Protein AF-A0A945H9V4-F1 (afdb_monomer)

Secondary structure (DSSP, 8-state):
-HHHHHSS-PPPPPPSS-------HHHHHHTT--HHHHHHHHTTSHHHHHHHHHHHHHHHTTTTB-TTS-B-SB-TTSPBP---EEETTTEEESSHHHHHHHHHTSHHHHHHHHHHHHHHHHHTS---GGGHHHHHHHHHHHHHTTT-HHHHHHHHHHSHHHHS-TT--S--

Foldseek 3Di:
DCCCQQQVHDFDDDPPDADDADDDQVVCVVVVHGPVRSVCVRQVDPVSVVRCLQVVLVVLLQQLQDPVGDGDQADPSRHGRFNWHAHRNHRTDRHNVSVVVVCLVVVLSRLLSVLLVVLCVLLVHHDDPVCVVLSVVLSVQCVVVVNDPVSSVVSSCVTPSNVDPPPPPPDD

Nearest PDB structures (foldseek):
  4ye8-assembly1_A  TM=5.802E-01  e=9.266E+00  Homo sapiens
  4ye9-assembly1_A  TM=5.419E-01  e=8.751E+00  Homo sapiens

Radius of gyration: 20.24 Å; Cα contacts (8 Å, |Δi|>4): 186; chains: 1; bounding box: 47×34×58 Å

pLDDT: mean 91.39, std 9.98, range [35.44, 98.56]

Mean predicted aligned error: 5.31 Å

Structure (mmCIF, N/CA/C/O backbone):
data_AF-A0A945H9V4-F1
#
_entry.id   AF-A0A945H9V4-F1
#
loop_
_atom_site.group_PDB
_atom_site.id
_atom_site.type_symbol
_atom_site.label_atom_id
_atom_site.label_alt_id
_atom_site.label_comp_id
_atom_site.label_asym_id
_atom_site.label_entity_id
_atom_site.label_seq_id
_atom_site.pdbx_PDB_ins_code
_atom_site.Cartn_x
_atom_site.Cartn_y
_atom_site.Cartn_z
_atom_site.occupancy
_atom_site.B_iso_or_equiv
_atom_site.auth_seq_id
_atom_site.auth_comp_id
_atom_site.auth_asym_id
_atom_site.auth_atom_id
_atom_site.pdbx_PDB_model_num
ATOM 1 N N . TRP A 1 1 ? 2.414 0.944 5.864 1.00 89.44 1 TRP A N 1
ATOM 2 C CA . TRP A 1 1 ? 3.114 -0.108 5.095 1.00 89.44 1 TRP A CA 1
ATOM 3 C C . TRP A 1 1 ? 2.422 -0.407 3.768 1.00 89.44 1 TRP A C 1
ATOM 5 O O . TRP A 1 1 ? 3.024 -0.130 2.743 1.00 89.44 1 TRP A O 1
ATOM 15 N N . VAL A 1 2 ? 1.163 -0.879 3.752 1.00 92.38 2 VAL A N 1
ATOM 16 C CA . VAL A 1 2 ? 0.455 -1.282 2.511 1.00 92.38 2 VAL A CA 1
ATOM 17 C C . VAL A 1 2 ? 0.499 -0.202 1.417 1.00 92.38 2 VAL A C 1
ATOM 19 O O . VAL A 1 2 ? 0.945 -0.488 0.313 1.00 92.38 2 VAL A O 1
ATOM 22 N N . ALA A 1 3 ? 0.123 1.044 1.730 1.00 92.62 3 ALA A N 1
ATOM 23 C CA . ALA A 1 3 ? 0.182 2.177 0.793 1.00 92.62 3 ALA A CA 1
ATOM 24 C C . ALA A 1 3 ? 1.571 2.342 0.136 1.00 92.62 3 ALA A C 1
ATOM 26 O O . ALA A 1 3 ? 1.706 2.382 -1.084 1.00 92.62 3 ALA A O 1
ATOM 27 N N . THR A 1 4 ? 2.618 2.343 0.960 1.00 92.44 4 THR A N 1
ATOM 28 C CA . THR A 1 4 ? 4.011 2.518 0.540 1.00 92.44 4 THR A CA 1
ATOM 29 C C . THR A 1 4 ? 4.561 1.326 -0.239 1.00 92.44 4 THR A C 1
ATOM 31 O O . THR A 1 4 ? 5.287 1.522 -1.200 1.00 92.44 4 THR A O 1
ATOM 34 N N . THR A 1 5 ? 4.261 0.094 0.171 1.00 92.44 5 THR A N 1
ATOM 35 C CA . THR A 1 5 ? 4.937 -1.104 -0.358 1.00 92.44 5 THR A CA 1
ATOM 36 C C . THR A 1 5 ? 4.159 -1.783 -1.478 1.00 92.44 5 THR A C 1
ATOM 38 O O . THR A 1 5 ? 4.756 -2.311 -2.409 1.00 92.44 5 THR A O 1
ATOM 41 N N . ILE A 1 6 ? 2.829 -1.791 -1.402 1.00 93.19 6 ILE A N 1
ATOM 42 C CA . ILE A 1 6 ? 1.983 -2.431 -2.417 1.00 93.19 6 ILE A CA 1
ATOM 43 C C . ILE A 1 6 ? 1.680 -1.463 -3.560 1.00 93.19 6 ILE A C 1
ATOM 45 O O . ILE A 1 6 ? 1.586 -1.885 -4.711 1.00 93.19 6 ILE A O 1
ATOM 49 N N . PHE A 1 7 ? 1.548 -0.168 -3.260 1.00 93.62 7 PHE A N 1
ATOM 50 C CA . PHE A 1 7 ? 1.119 0.833 -4.240 1.00 93.62 7 PHE A CA 1
ATOM 51 C C . PHE A 1 7 ? 2.158 1.912 -4.538 1.00 93.62 7 PHE A C 1
ATOM 53 O O . PHE A 1 7 ? 1.896 2.753 -5.396 1.00 93.62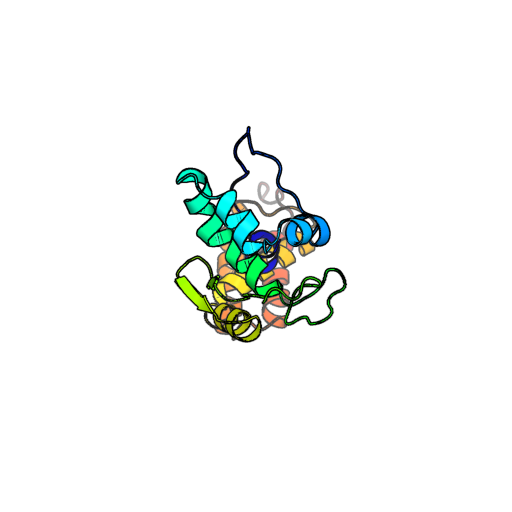 7 PHE A O 1
ATOM 60 N N . ASN A 1 8 ? 3.317 1.889 -3.868 1.00 94.31 8 ASN A N 1
ATOM 61 C CA . ASN A 1 8 ? 4.349 2.923 -3.982 1.00 94.31 8 ASN A CA 1
ATOM 62 C C . ASN A 1 8 ? 3.776 4.354 -3.845 1.00 94.31 8 ASN A C 1
ATOM 64 O O . ASN A 1 8 ? 4.239 5.289 -4.493 1.00 94.31 8 ASN A O 1
ATOM 68 N N . ASP A 1 9 ? 2.744 4.504 -3.005 1.00 91.88 9 ASP A N 1
ATOM 69 C CA . ASP A 1 9 ? 2.008 5.749 -2.741 1.00 91.88 9 ASP A CA 1
ATOM 70 C C . ASP A 1 9 ? 2.051 6.022 -1.228 1.00 91.88 9 ASP A C 1
ATOM 72 O O . ASP A 1 9 ? 1.067 5.787 -0.520 1.00 91.88 9 ASP A O 1
ATOM 76 N N . PRO A 1 10 ? 3.227 6.378 -0.669 1.00 91.56 10 PRO A N 1
ATOM 77 C CA . PRO A 1 10 ? 3.338 6.660 0.754 1.00 91.56 10 PRO A CA 1
ATOM 78 C C . PRO A 1 10 ? 2.429 7.840 1.134 1.00 91.56 10 PRO A C 1
ATOM 80 O O . PRO A 1 10 ? 2.370 8.825 0.396 1.00 91.56 10 PRO A O 1
ATOM 83 N N . PRO A 1 11 ? 1.740 7.777 2.289 1.00 87.75 11 PRO A N 1
ATOM 84 C CA . PRO A 1 11 ? 0.968 8.917 2.763 1.00 87.75 11 PRO A CA 1
ATOM 85 C C . PRO A 1 11 ? 1.883 10.124 3.025 1.00 87.75 11 PRO A C 1
ATOM 87 O O . PRO A 1 11 ? 3.088 9.944 3.243 1.00 87.75 11 PRO A O 1
ATOM 90 N N . PRO A 1 12 ? 1.331 11.352 3.036 1.00 87.31 12 PRO A N 1
ATOM 91 C CA . PRO A 1 12 ? 2.091 12.518 3.465 1.00 87.31 12 PRO A CA 1
ATOM 92 C C . PRO A 1 12 ? 2.626 12.308 4.890 1.00 87.31 12 PRO A C 1
ATOM 94 O O . PRO A 1 12 ? 2.010 11.573 5.671 1.00 87.31 12 PRO A O 1
ATOM 97 N N . PRO A 1 13 ? 3.761 12.937 5.243 1.00 88.44 13 PRO A N 1
ATOM 98 C CA . PRO A 1 13 ? 4.256 12.876 6.608 1.00 88.44 13 PRO A CA 1
ATOM 99 C C . PRO A 1 13 ? 3.184 13.396 7.580 1.00 88.44 13 PRO A C 1
ATOM 101 O O . PRO A 1 13 ? 2.425 14.306 7.224 1.00 88.44 13 PRO A O 1
ATOM 104 N N . PRO A 1 14 ? 3.098 12.821 8.791 1.00 85.75 14 PRO A N 1
ATOM 105 C CA . PRO A 1 14 ? 2.200 13.333 9.814 1.00 85.75 14 PRO A CA 1
ATOM 106 C C . PRO A 1 14 ? 2.557 14.788 10.179 1.00 85.75 14 PRO A C 1
ATOM 108 O O . PRO A 1 14 ? 3.704 15.197 9.983 1.00 85.75 14 PRO A O 1
ATOM 111 N N . PRO A 1 15 ? 1.606 15.574 10.719 1.00 85.88 15 PRO A N 1
ATOM 112 C CA . PRO A 1 15 ? 1.887 16.906 11.261 1.00 85.88 15 PRO A CA 1
ATOM 113 C C . PRO A 1 15 ? 2.997 16.894 12.326 1.00 85.88 15 PRO A C 1
ATOM 115 O O . PRO A 1 15 ? 3.192 15.891 13.000 1.00 85.88 15 PRO A O 1
ATOM 118 N N . ASP A 1 16 ? 3.677 18.023 12.549 1.00 86.25 16 ASP A N 1
ATOM 119 C CA . ASP A 1 16 ? 4.786 18.101 13.524 1.00 86.25 16 ASP A CA 1
ATOM 120 C C . ASP A 1 16 ? 4.363 17.777 14.968 1.00 86.25 16 ASP A C 1
ATOM 122 O O . ASP A 1 16 ? 5.169 17.322 15.778 1.00 86.25 16 ASP A O 1
ATOM 126 N N . VAL A 1 17 ? 3.090 18.013 15.298 1.00 84.94 17 VAL A N 1
ATOM 127 C CA . VAL A 1 17 ? 2.516 17.747 16.620 1.00 84.94 17 VAL A CA 1
ATOM 128 C C . VAL A 1 17 ? 1.359 16.765 16.464 1.00 84.94 17 VAL A C 1
ATOM 130 O O . VAL A 1 17 ? 0.229 17.164 16.183 1.00 84.94 17 VAL A O 1
ATOM 133 N N . VAL A 1 18 ? 1.646 15.475 16.653 1.00 82.56 18 VAL A N 1
ATOM 134 C CA . VAL A 1 18 ? 0.640 14.403 16.677 1.00 82.56 18 VAL A CA 1
ATOM 135 C C . VAL A 1 18 ? 0.526 13.842 18.093 1.00 82.56 18 VAL A C 1
ATOM 137 O O . VAL A 1 18 ? 1.541 13.441 18.663 1.00 82.56 18 VAL A O 1
ATOM 140 N N . PRO A 1 19 ? -0.682 13.789 18.679 1.00 83.94 19 PRO A N 1
ATOM 141 C CA . PRO A 1 19 ? -0.901 13.092 19.939 1.00 83.94 19 PRO A CA 1
ATOM 142 C C . PRO A 1 19 ? -0.52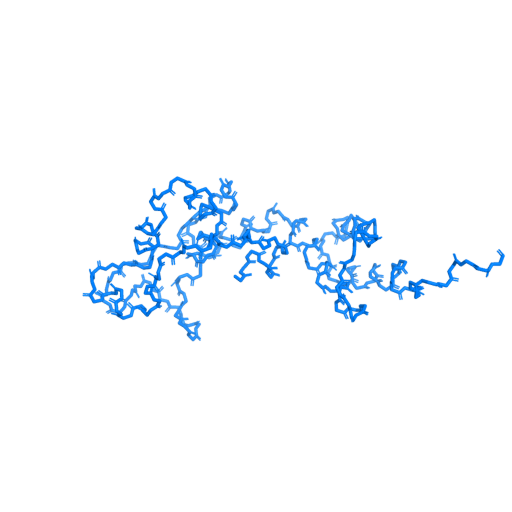9 11.613 19.822 1.00 83.94 19 PRO A C 1
ATOM 144 O O . PRO A 1 19 ? -0.923 10.952 18.861 1.00 83.94 19 PRO A O 1
ATOM 147 N N . GLU A 1 20 ? 0.180 11.082 20.815 1.00 85.69 20 GLU A N 1
ATOM 148 C CA . GLU A 1 20 ? 0.553 9.669 20.830 1.00 85.69 20 GLU A CA 1
ATOM 149 C C . GLU A 1 20 ? -0.688 8.764 20.810 1.00 85.69 20 GLU A C 1
ATOM 151 O O . GLU A 1 20 ? -1.728 9.047 21.429 1.00 85.69 20 GLU A O 1
ATOM 156 N N . ILE A 1 21 ? -0.581 7.665 20.064 1.00 87.81 21 ILE A N 1
ATOM 157 C CA . ILE A 1 21 ? -1.609 6.636 20.022 1.00 87.81 21 ILE A CA 1
ATOM 158 C C . ILE A 1 21 ? -1.143 5.380 20.737 1.00 87.81 21 ILE A C 1
ATOM 160 O O . ILE A 1 21 ? -0.011 4.948 20.569 1.00 87.81 21 ILE A O 1
ATOM 164 N N . GLU A 1 22 ? -2.042 4.809 21.539 1.00 90.19 22 GLU A N 1
ATOM 165 C CA . GLU A 1 22 ? -1.809 3.489 22.115 1.00 90.19 22 GLU A CA 1
ATOM 166 C C . GLU A 1 22 ? -1.850 2.469 20.980 1.00 90.19 22 GLU A C 1
ATOM 168 O O . GLU A 1 22 ? -2.778 2.514 20.168 1.00 90.19 22 GLU A O 1
ATOM 173 N N . ALA A 1 23 ? -0.846 1.600 20.925 1.00 84.50 23 ALA A N 1
ATOM 174 C CA . ALA A 1 23 ? -0.669 0.618 19.860 1.00 84.50 23 ALA A CA 1
ATOM 175 C C . ALA A 1 23 ? -0.797 -0.826 20.364 1.00 84.50 23 ALA A C 1
ATOM 177 O O . ALA A 1 23 ? -0.869 -1.742 19.549 1.00 84.50 23 ALA A O 1
ATOM 178 N N . ASP A 1 24 ? -0.818 -1.040 21.682 1.00 88.50 24 ASP A N 1
ATOM 179 C CA . ASP A 1 24 ? -1.041 -2.361 22.260 1.00 88.50 24 ASP A CA 1
ATOM 180 C C . ASP A 1 24 ? -2.541 -2.691 22.283 1.00 88.50 24 ASP A C 1
ATOM 182 O O . ASP A 1 24 ? -3.311 -2.092 23.045 1.00 88.50 24 ASP A O 1
ATOM 186 N N . ASP A 1 25 ? -2.941 -3.675 21.472 1.00 86.44 25 ASP A N 1
ATOM 187 C CA . ASP A 1 25 ? -4.300 -4.221 21.429 1.00 86.44 25 ASP A CA 1
ATOM 188 C C . ASP A 1 25 ? -4.834 -4.506 22.843 1.00 86.44 25 ASP A C 1
ATOM 190 O O . ASP A 1 25 ? -5.939 -4.083 23.168 1.00 86.44 25 ASP A O 1
ATOM 194 N N . ALA A 1 26 ? -4.046 -5.110 23.740 1.00 89.50 26 ALA A N 1
ATOM 195 C CA . ALA A 1 26 ? -4.512 -5.457 25.083 1.00 89.50 26 ALA A CA 1
ATOM 196 C C . ALA A 1 26 ? -4.868 -4.216 25.922 1.00 89.50 26 ALA A C 1
ATOM 198 O O . ALA A 1 26 ? -5.831 -4.241 26.694 1.00 89.50 26 ALA A O 1
ATOM 199 N N . ILE A 1 27 ? -4.125 -3.115 25.764 1.00 92.25 27 ILE A N 1
ATOM 200 C CA . ILE A 1 27 ? -4.391 -1.853 26.471 1.00 92.25 27 ILE A CA 1
ATOM 201 C C . ILE A 1 27 ? -5.613 -1.145 25.873 1.00 92.25 27 ILE A C 1
ATOM 203 O O . ILE A 1 27 ? -6.417 -0.561 26.609 1.00 92.25 27 ILE A O 1
ATOM 207 N N . ILE A 1 28 ? -5.772 -1.189 24.550 1.00 92.06 28 ILE A N 1
ATOM 208 C CA . ILE A 1 28 ? -6.935 -0.626 23.848 1.00 92.06 28 ILE A CA 1
ATOM 209 C C . ILE A 1 28 ? -8.205 -1.391 24.247 1.00 92.06 28 ILE A C 1
ATOM 211 O O . ILE A 1 28 ? -9.205 -0.785 24.642 1.00 92.06 28 ILE A O 1
ATOM 215 N N . GLU A 1 29 ? -8.130 -2.719 24.245 1.00 92.00 29 GLU A N 1
ATOM 216 C CA . GLU A 1 29 ? -9.209 -3.625 24.623 1.00 92.00 29 GLU A CA 1
ATOM 217 C C . GLU A 1 29 ? -9.596 -3.493 26.101 1.00 92.00 29 GLU A C 1
ATOM 219 O O . GLU A 1 29 ? -10.781 -3.536 26.433 1.00 92.00 29 GLU A O 1
ATOM 224 N N . ALA A 1 30 ? -8.634 -3.252 27.000 1.00 92.69 30 ALA A N 1
ATOM 225 C CA . ALA A 1 30 ? -8.913 -2.981 28.414 1.00 92.69 30 ALA A CA 1
ATOM 226 C C . ALA A 1 30 ? -9.759 -1.709 28.626 1.00 92.69 30 ALA A C 1
ATOM 228 O O . ALA A 1 30 ? -10.420 -1.569 29.656 1.00 92.69 30 ALA A O 1
ATOM 229 N N . LYS A 1 31 ? -9.775 -0.794 27.647 1.00 93.12 31 LYS A N 1
ATOM 230 C CA . LYS A 1 31 ? -10.647 0.394 27.618 1.00 93.12 31 LYS A CA 1
ATOM 231 C C . LYS A 1 31 ? -11.989 0.131 26.922 1.00 93.12 31 LYS A C 1
ATOM 233 O O . LYS A 1 31 ? -12.781 1.060 26.782 1.00 93.12 31 LYS A O 1
ATOM 238 N N . GLY A 1 32 ? -12.247 -1.105 26.493 1.00 93.56 32 GLY A N 1
ATOM 239 C CA . GLY A 1 32 ? -13.459 -1.498 25.776 1.00 93.56 32 GLY A CA 1
ATOM 240 C C . GLY A 1 32 ? -13.535 -0.949 24.352 1.00 93.56 32 GLY A C 1
ATOM 241 O O . GLY A 1 32 ? -14.637 -0.780 23.840 1.00 93.56 32 GLY A O 1
ATOM 242 N N . LEU A 1 33 ? -12.391 -0.632 23.741 1.00 94.50 33 LEU A N 1
ATOM 243 C CA . LEU A 1 33 ? -12.305 -0.103 22.382 1.00 94.50 33 LEU A CA 1
ATOM 244 C C . LEU A 1 33 ? -11.686 -1.140 21.440 1.00 94.50 33 LEU A C 1
ATOM 246 O O . LEU A 1 33 ? -10.870 -1.964 21.845 1.00 94.50 33 LEU A O 1
ATOM 250 N N . THR A 1 34 ? -12.032 -1.044 20.164 1.00 93.88 34 THR A N 1
ATOM 251 C CA . THR A 1 34 ? -11.306 -1.665 19.046 1.00 93.88 34 THR A CA 1
ATOM 252 C C . THR A 1 34 ? -10.235 -0.713 18.499 1.00 93.88 34 THR A C 1
ATOM 254 O O . THR A 1 34 ? -10.310 0.506 18.705 1.00 93.88 34 THR A O 1
ATOM 257 N N . ILE A 1 35 ? -9.270 -1.224 17.721 1.00 92.19 35 ILE A N 1
ATOM 258 C CA . ILE A 1 35 ? -8.283 -0.362 17.041 1.00 92.19 35 ILE A CA 1
ATOM 259 C C . ILE A 1 35 ? -8.967 0.660 16.123 1.00 92.19 35 ILE A C 1
ATOM 261 O O . ILE A 1 35 ? -8.573 1.824 16.066 1.00 92.19 35 ILE A O 1
ATOM 265 N N . ARG A 1 36 ? -10.056 0.254 15.455 1.00 93.50 36 ARG A N 1
ATOM 266 C CA . ARG A 1 36 ? -10.852 1.115 14.575 1.00 93.50 36 ARG A CA 1
ATOM 267 C C . ARG A 1 36 ? -11.446 2.287 15.341 1.00 93.50 36 ARG A C 1
ATOM 269 O O . ARG A 1 36 ? -11.354 3.426 14.888 1.00 93.50 36 ARG A O 1
ATOM 276 N N . GLU A 1 37 ? -12.046 2.030 16.497 1.00 93.81 37 GLU A N 1
ATOM 277 C CA . GLU A 1 37 ? -12.607 3.088 17.340 1.00 93.81 37 GLU A CA 1
ATOM 278 C C . GLU A 1 37 ? -11.511 4.000 17.888 1.00 93.81 37 GLU A C 1
ATOM 280 O O . GLU A 1 37 ? -11.672 5.223 17.882 1.00 93.81 37 GLU A O 1
ATOM 285 N N . ARG A 1 38 ? -10.368 3.430 18.285 1.00 93.19 38 ARG A N 1
ATOM 286 C CA . ARG A 1 38 ? -9.212 4.191 18.769 1.00 93.19 38 ARG A CA 1
ATOM 287 C C . ARG A 1 38 ? -8.619 5.115 17.702 1.00 93.19 38 ARG A C 1
ATOM 289 O O . ARG A 1 38 ? -8.259 6.251 18.026 1.00 93.19 38 ARG A O 1
ATOM 296 N N . LEU A 1 39 ? -8.522 4.655 16.456 1.00 92.56 39 LEU A N 1
ATOM 297 C CA . LEU A 1 39 ? -8.066 5.465 15.322 1.00 92.56 39 LEU A CA 1
ATOM 298 C C . LEU A 1 39 ? -9.113 6.507 14.925 1.00 92.56 39 LEU A C 1
ATOM 300 O O . LEU A 1 39 ? -8.768 7.661 14.688 1.00 92.56 39 LEU A O 1
ATOM 304 N N . LYS A 1 40 ? -10.402 6.160 14.963 1.00 91.56 40 LYS A N 1
ATOM 305 C CA . LYS A 1 40 ? -11.486 7.118 14.714 1.00 91.56 40 LYS A CA 1
ATOM 306 C C . LYS A 1 40 ? -11.488 8.268 15.725 1.00 91.56 40 LYS A C 1
ATOM 308 O O . LYS A 1 40 ? -11.724 9.404 15.332 1.00 91.56 40 LYS A O 1
ATOM 313 N N . GLN A 1 41 ? -11.206 7.992 17.000 1.00 91.50 41 GLN A N 1
ATOM 314 C CA . GLN A 1 41 ? -11.031 9.027 18.027 1.00 91.50 41 GLN A CA 1
ATOM 315 C C . GLN A 1 41 ? -9.819 9.927 17.753 1.00 91.50 41 GLN A C 1
ATOM 317 O O . GLN A 1 41 ? -9.853 11.104 18.087 1.00 91.50 41 GLN A O 1
ATOM 322 N N . HIS A 1 42 ? -8.754 9.389 17.155 1.00 90.19 42 HIS A N 1
ATOM 323 C CA . HIS A 1 42 ? -7.566 10.160 16.788 1.00 90.19 42 HIS A CA 1
ATOM 324 C C . HIS A 1 42 ? -7.798 11.037 15.548 1.00 90.19 42 HIS A C 1
ATOM 326 O O . HIS A 1 42 ? -7.319 12.164 15.473 1.00 90.19 42 HIS A O 1
ATOM 332 N N . ALA A 1 43 ? -8.567 10.535 14.585 1.00 90.12 43 ALA A N 1
ATOM 333 C CA . ALA A 1 43 ? -8.845 11.205 13.322 1.00 90.12 43 ALA A CA 1
ATOM 334 C C . ALA A 1 43 ? -10.105 12.096 13.363 1.00 90.12 43 ALA A C 1
ATOM 336 O O . ALA A 1 43 ? -10.750 12.283 12.333 1.00 90.12 43 ALA A O 1
ATOM 337 N N . THR A 1 44 ? -10.486 12.637 14.527 1.00 87.69 44 THR A N 1
ATOM 338 C CA . THR A 1 44 ? -11.672 13.508 14.662 1.00 87.69 44 THR A CA 1
ATOM 339 C C . THR A 1 44 ? -11.503 14.860 13.982 1.00 87.69 44 THR A C 1
ATOM 341 O O . THR A 1 44 ? -12.477 15.415 13.476 1.00 87.69 44 THR A O 1
ATOM 344 N N . ASP A 1 45 ? -10.281 15.394 13.958 1.00 87.38 45 ASP A N 1
ATOM 345 C CA . ASP A 1 45 ? -9.993 16.653 13.278 1.00 87.38 45 ASP A CA 1
ATOM 346 C C . ASP A 1 45 ? -10.076 16.478 11.762 1.00 87.38 45 ASP A C 1
ATOM 348 O O . ASP A 1 45 ? -9.528 15.532 11.192 1.00 87.38 45 ASP A O 1
ATOM 352 N N . GLN A 1 46 ? -10.713 17.437 11.083 1.00 84.44 46 GLN A N 1
ATOM 353 C CA . GLN A 1 46 ? -10.965 17.368 9.640 1.00 84.44 46 GLN A CA 1
ATOM 354 C C . GLN A 1 46 ? -9.677 17.178 8.818 1.00 84.44 46 GLN A C 1
ATOM 356 O O . GLN A 1 46 ? -9.674 16.468 7.809 1.00 84.44 46 GLN A O 1
ATOM 361 N N . THR A 1 47 ? -8.578 17.794 9.259 1.00 86.00 47 THR A N 1
ATOM 362 C CA . THR A 1 47 ? -7.260 17.667 8.626 1.00 86.00 47 THR A CA 1
ATOM 363 C C . THR A 1 47 ? -6.766 16.221 8.674 1.00 86.00 47 THR A C 1
ATOM 365 O O . THR A 1 47 ? -6.369 15.680 7.641 1.00 86.00 47 THR A O 1
ATOM 368 N N . CYS A 1 48 ? -6.869 15.565 9.832 1.00 88.56 48 CYS A N 1
ATOM 369 C CA . CYS A 1 48 ? -6.464 14.173 10.023 1.00 88.56 48 CYS A CA 1
ATOM 370 C C . CYS A 1 48 ? -7.391 13.222 9.253 1.00 88.56 48 CYS A C 1
ATOM 372 O O . CYS A 1 48 ? -6.920 12.377 8.489 1.00 88.56 48 CYS A O 1
ATOM 374 N N . ALA A 1 49 ? -8.708 13.422 9.366 1.00 89.12 49 ALA A N 1
ATOM 375 C CA . ALA A 1 49 ? -9.723 12.586 8.725 1.00 89.12 49 ALA A CA 1
ATOM 376 C C . ALA A 1 49 ? -9.512 12.436 7.208 1.00 89.12 49 ALA A C 1
ATOM 378 O O . ALA A 1 49 ? -9.704 11.352 6.657 1.00 89.12 49 ALA A O 1
ATOM 379 N N . SER A 1 50 ? -9.079 13.508 6.533 1.00 87.81 50 SER A N 1
ATOM 380 C CA . SER A 1 50 ? -8.879 13.522 5.078 1.00 87.81 50 SER A CA 1
ATOM 381 C C . SER A 1 50 ? -7.855 12.487 4.593 1.00 87.81 50 SER A C 1
ATOM 383 O O . SER A 1 50 ? -8.103 11.774 3.618 1.00 87.81 50 SER A O 1
ATOM 385 N N . CYS A 1 51 ? -6.723 12.371 5.290 1.00 88.62 51 CYS A N 1
ATOM 386 C CA . CYS A 1 51 ? -5.672 11.417 4.952 1.00 88.62 51 CYS A CA 1
ATOM 387 C C . CYS A 1 51 ? -6.002 10.028 5.509 1.00 88.62 51 CYS A C 1
ATOM 389 O O . CYS A 1 51 ? -5.868 9.036 4.791 1.00 88.62 51 CYS A O 1
ATOM 391 N N . HIS A 1 52 ? -6.517 9.950 6.740 1.00 91.06 52 HIS A N 1
ATOM 392 C CA . HIS A 1 52 ? -6.899 8.689 7.384 1.00 91.06 52 HIS A CA 1
ATOM 393 C C . HIS A 1 52 ? -7.965 7.912 6.598 1.00 91.06 52 HIS A C 1
ATOM 395 O O . HIS A 1 52 ? -7.879 6.689 6.504 1.00 91.06 52 HIS A O 1
ATOM 401 N N . ALA A 1 53 ? -8.875 8.603 5.901 1.00 89.00 53 ALA A N 1
ATOM 402 C CA . ALA A 1 53 ? -9.845 7.981 4.995 1.00 89.00 53 ALA A CA 1
ATOM 403 C C . ALA A 1 53 ? -9.210 7.121 3.882 1.00 89.00 53 ALA A C 1
ATOM 405 O O . ALA A 1 53 ? -9.873 6.243 3.330 1.00 89.00 53 ALA A O 1
ATOM 406 N N . ARG A 1 54 ? -7.937 7.360 3.538 1.00 88.44 54 ARG A N 1
ATOM 407 C CA . ARG A 1 54 ? -7.178 6.584 2.541 1.00 88.44 54 ARG A CA 1
ATOM 408 C C . ARG A 1 54 ? -6.149 5.635 3.162 1.00 88.44 54 ARG A C 1
ATOM 410 O O . ARG A 1 54 ? -5.690 4.735 2.462 1.00 88.44 54 ARG A O 1
ATOM 417 N N . ILE A 1 55 ? -5.777 5.841 4.426 1.00 91.00 55 ILE A N 1
ATOM 418 C CA . ILE A 1 55 ? -4.709 5.102 5.114 1.00 91.00 55 ILE A CA 1
ATOM 419 C C . ILE A 1 55 ? -5.296 3.951 5.930 1.00 91.00 55 ILE A C 1
ATOM 421 O O . ILE A 1 55 ? -4.950 2.793 5.687 1.00 91.00 55 ILE A O 1
ATOM 425 N N . ASP A 1 56 ? -6.203 4.263 6.855 1.00 93.75 56 ASP A N 1
ATOM 426 C CA . ASP A 1 56 ? -6.701 3.317 7.857 1.00 93.75 56 ASP A CA 1
ATOM 427 C C . ASP A 1 56 ? -7.415 2.107 7.246 1.00 93.75 56 ASP A C 1
ATOM 429 O O . ASP A 1 56 ? -7.135 0.989 7.687 1.00 93.75 56 ASP A O 1
ATOM 433 N N . PRO A 1 57 ? -8.251 2.252 6.191 1.00 95.00 57 PRO A N 1
ATOM 434 C CA . PRO A 1 57 ? -8.903 1.099 5.577 1.00 95.00 57 PRO A CA 1
ATOM 435 C C . PRO A 1 57 ? -7.924 0.008 5.129 1.00 95.00 57 PRO A C 1
ATOM 437 O O . PRO A 1 57 ? -8.233 -1.173 5.245 1.00 95.00 57 PRO A O 1
ATOM 440 N N . LEU A 1 58 ? -6.725 0.377 4.665 1.00 93.88 58 LEU A N 1
ATOM 441 C CA . LEU A 1 58 ? -5.722 -0.600 4.228 1.00 93.88 58 LEU A CA 1
ATOM 442 C C . LEU A 1 58 ? -5.202 -1.456 5.391 1.00 93.88 58 LEU A C 1
ATOM 444 O O . LEU A 1 58 ? -4.831 -2.607 5.180 1.00 93.8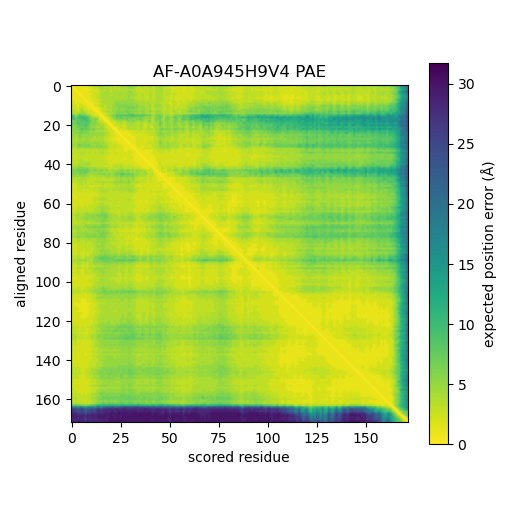8 58 LEU A O 1
ATOM 448 N N . GLY A 1 59 ? -5.147 -0.881 6.596 1.00 93.06 59 GLY A N 1
ATOM 449 C CA . GLY A 1 59 ? -4.811 -1.597 7.825 1.00 93.06 59 GLY A CA 1
ATOM 450 C C . GLY A 1 59 ? -5.976 -2.454 8.306 1.00 93.06 59 GLY A C 1
ATOM 451 O O . GLY A 1 59 ? -5.780 -3.628 8.595 1.00 93.06 59 GLY A O 1
ATOM 452 N N . PHE A 1 60 ? -7.198 -1.913 8.289 1.00 94.75 60 PHE A N 1
ATOM 453 C CA . PHE A 1 60 ? -8.393 -2.652 8.708 1.00 94.75 60 PHE A CA 1
ATOM 454 C C . PHE A 1 60 ? -8.636 -3.921 7.892 1.00 94.75 60 PHE A C 1
ATOM 456 O O . PHE A 1 60 ? -9.052 -4.931 8.452 1.00 94.75 60 PHE A O 1
ATOM 463 N N . ALA A 1 61 ? -8.309 -3.914 6.597 1.00 95.38 61 ALA A N 1
ATOM 464 C CA . ALA A 1 61 ? -8.368 -5.114 5.763 1.00 95.38 61 ALA A CA 1
ATOM 465 C C . ALA A 1 61 ? -7.535 -6.286 6.326 1.00 95.38 61 ALA A C 1
ATOM 467 O O . ALA A 1 61 ? -7.842 -7.444 6.054 1.00 95.38 61 ALA A O 1
ATOM 468 N N . LEU A 1 62 ? -6.484 -5.992 7.100 1.00 94.25 62 LEU A N 1
ATOM 469 C CA . LEU A 1 62 ? -5.569 -6.964 7.701 1.00 94.25 62 LEU A CA 1
ATOM 470 C C . LEU A 1 62 ? -5.885 -7.262 9.174 1.00 94.25 62 LEU A C 1
ATOM 472 O O . LEU A 1 62 ? -5.203 -8.082 9.777 1.00 94.25 62 LEU A O 1
ATOM 476 N N . GLU A 1 63 ? -6.916 -6.645 9.749 1.00 93.44 63 GLU A N 1
ATOM 477 C CA . GLU A 1 63 ? -7.202 -6.716 11.187 1.00 93.44 63 GLU A CA 1
ATOM 478 C C . GLU A 1 63 ? -7.609 -8.119 11.667 1.00 93.44 63 GLU A C 1
ATOM 480 O O . GLU A 1 63 ? -7.451 -8.474 12.837 1.00 93.44 63 GLU A O 1
ATOM 485 N N . SER A 1 64 ? -8.090 -8.951 10.741 1.00 95.12 64 SER A N 1
ATOM 486 C CA . SER A 1 64 ? -8.375 -10.368 10.974 1.00 95.12 64 SER A CA 1
ATOM 487 C C . SER A 1 64 ? -7.115 -11.226 11.134 1.00 95.12 64 SER A C 1
ATOM 489 O O . SER A 1 64 ? -7.238 -12.428 11.349 1.00 95.12 64 SER A O 1
ATOM 491 N N . PHE A 1 65 ? -5.915 -10.649 11.045 1.00 94.31 65 PHE A N 1
ATOM 492 C CA . PHE A 1 65 ? -4.659 -11.315 11.372 1.00 94.31 65 PHE A CA 1
ATOM 493 C C . PHE A 1 65 ? -4.102 -10.767 12.684 1.00 94.31 65 PHE A C 1
ATOM 495 O O . PHE A 1 65 ? -3.935 -9.561 12.845 1.00 94.31 65 PHE A O 1
ATOM 502 N N . ASP A 1 66 ? -3.791 -11.657 13.623 1.00 89.56 66 ASP A N 1
ATOM 503 C CA . ASP A 1 66 ? -3.053 -11.285 14.829 1.00 89.56 66 ASP A CA 1
ATOM 504 C C . ASP A 1 66 ? -1.586 -10.903 14.493 1.00 89.56 66 ASP A C 1
ATOM 506 O O . ASP A 1 66 ? -1.131 -11.106 13.359 1.00 89.56 66 ASP A O 1
ATOM 510 N N . PRO A 1 67 ? -0.796 -10.382 15.453 1.00 86.44 67 PRO A N 1
ATOM 511 C CA . PRO A 1 67 ? 0.581 -9.945 15.195 1.00 86.44 67 PRO A CA 1
ATOM 512 C C . PRO A 1 67 ? 1.539 -11.021 14.653 1.00 86.44 67 PRO A C 1
ATOM 514 O O . PRO A 1 67 ? 2.610 -10.684 14.149 1.00 86.44 67 PRO A O 1
ATOM 517 N N . ILE A 1 68 ? 1.187 -12.309 14.751 1.00 90.44 68 ILE A N 1
ATOM 518 C CA . ILE A 1 68 ? 1.970 -13.430 14.205 1.00 90.44 68 ILE A CA 1
ATOM 519 C C . ILE A 1 68 ? 1.312 -14.065 12.967 1.00 90.44 68 ILE A C 1
ATOM 521 O O . ILE A 1 68 ? 1.798 -15.081 12.466 1.00 90.44 68 ILE A O 1
ATOM 525 N N . GLY A 1 69 ? 0.233 -13.467 12.454 1.00 92.38 69 GLY A N 1
ATOM 526 C CA . GLY A 1 69 ? -0.438 -13.852 11.216 1.00 92.38 69 GLY A CA 1
ATOM 527 C C . GLY A 1 69 ? -1.515 -14.929 11.360 1.00 92.38 69 GLY A C 1
ATOM 528 O O . GLY A 1 69 ? -1.913 -15.513 10.350 1.00 92.38 69 GLY A O 1
ATOM 529 N N . ARG A 1 70 ? -1.996 -15.238 12.569 1.00 94.69 70 ARG A N 1
ATOM 530 C CA . ARG A 1 70 ? -3.125 -16.168 12.747 1.00 94.69 70 ARG A CA 1
ATOM 531 C C . ARG A 1 70 ? -4.445 -15.457 12.506 1.00 94.69 70 ARG A C 1
ATOM 533 O O . ARG A 1 70 ? -4.620 -14.306 12.887 1.00 94.69 70 ARG A O 1
ATOM 540 N N . TRP A 1 71 ? -5.389 -16.186 11.923 1.00 95.31 71 TRP A N 1
ATOM 541 C CA . TRP A 1 71 ? -6.735 -15.679 11.699 1.00 95.31 71 TRP A CA 1
ATOM 542 C C . TRP A 1 71 ? -7.498 -15.476 13.015 1.00 95.31 71 TRP A C 1
ATOM 544 O O . TRP A 1 71 ? -7.504 -16.365 13.872 1.00 95.31 71 TRP A O 1
ATOM 554 N N . ARG A 1 72 ? -8.184 -14.337 13.140 1.00 94.19 72 ARG A N 1
ATOM 555 C CA . ARG A 1 72 ? -9.079 -13.981 14.245 1.00 94.19 72 ARG A CA 1
ATOM 556 C C . ARG A 1 72 ? -10.361 -13.322 13.728 1.00 94.19 72 ARG A C 1
ATOM 558 O O . ARG A 1 72 ? -10.330 -12.468 12.850 1.00 94.19 72 ARG A O 1
ATOM 565 N N . GLU A 1 73 ? -11.493 -13.697 14.320 1.00 93.44 73 GLU A N 1
ATOM 566 C CA . GLU A 1 73 ? -12.799 -13.052 14.077 1.00 93.44 73 GLU A CA 1
ATOM 567 C C . GLU A 1 73 ? -13.161 -12.032 15.166 1.00 93.44 73 GLU A C 1
ATOM 569 O O . GLU A 1 73 ? -14.027 -11.174 14.987 1.00 93.44 73 GLU A O 1
ATOM 574 N N . LYS A 1 74 ? -12.511 -12.151 16.325 1.00 94.56 74 LYS A N 1
ATOM 575 C CA . LYS A 1 74 ? -12.727 -11.318 17.503 1.00 94.56 74 LYS A CA 1
ATOM 576 C C . LYS A 1 74 ? -11.395 -11.004 18.158 1.00 94.56 74 LYS A C 1
ATOM 578 O O . LYS A 1 74 ? -10.445 -11.783 18.063 1.00 94.56 74 LYS A O 1
ATOM 583 N N . TYR A 1 75 ? -11.373 -9.888 18.863 1.00 91.81 75 TYR A N 1
ATOM 584 C CA . TYR A 1 75 ? -10.309 -9.557 19.793 1.00 91.81 75 TYR A CA 1
ATOM 585 C C . TYR A 1 75 ? -10.346 -10.465 21.035 1.00 91.81 75 TYR A C 1
ATOM 587 O O . TYR A 1 75 ? -11.329 -11.178 21.269 1.00 91.81 75 TYR A O 1
ATOM 595 N N . THR A 1 76 ? -9.297 -10.429 21.859 1.00 90.44 76 THR A N 1
ATOM 596 C CA . THR A 1 76 ? -9.180 -11.272 23.068 1.00 90.44 76 THR A CA 1
ATOM 597 C C . THR A 1 76 ? -10.280 -10.964 24.097 1.00 90.44 76 THR A C 1
ATOM 599 O O . THR A 1 76 ? -10.769 -11.855 24.788 1.00 90.44 76 THR A O 1
ATOM 602 N N . SER A 1 77 ? -10.727 -9.713 24.141 1.00 91.38 77 SER A N 1
ATOM 603 C CA . SER A 1 77 ? -11.864 -9.173 24.898 1.00 91.38 77 SER A CA 1
ATOM 604 C C . SER A 1 77 ? -13.230 -9.645 24.396 1.00 91.38 77 SER A C 1
ATOM 606 O O . SER A 1 77 ? -14.238 -9.426 25.066 1.00 91.38 77 SER A O 1
ATOM 608 N N . GLY A 1 78 ? -13.293 -10.281 23.223 1.00 93.25 78 GLY A N 1
ATOM 609 C CA . GLY A 1 78 ? -14.532 -10.718 22.581 1.00 93.25 78 GLY A CA 1
ATOM 610 C C . GLY A 1 78 ? -15.208 -9.663 21.700 1.00 93.25 78 GLY A C 1
ATOM 611 O O . GLY A 1 78 ? -16.243 -9.972 21.102 1.00 93.25 78 GLY A O 1
ATOM 612 N N . LEU A 1 79 ? -14.638 -8.456 21.581 1.00 93.75 79 LEU A N 1
ATOM 613 C CA . LEU A 1 79 ? -15.104 -7.441 20.632 1.00 93.75 79 LEU A CA 1
ATOM 614 C C . LEU A 1 79 ? -14.979 -7.957 19.184 1.00 93.75 79 LEU A C 1
ATOM 616 O O . LEU A 1 79 ? -14.006 -8.646 18.864 1.00 93.75 79 LEU A O 1
ATOM 620 N N . PRO A 1 80 ? -15.949 -7.661 18.301 1.00 94.50 80 PRO A N 1
ATOM 621 C CA . PRO A 1 80 ? -15.898 -8.100 16.912 1.00 94.50 80 PRO A CA 1
ATOM 622 C C . PRO A 1 80 ? -14.831 -7.336 16.125 1.00 94.50 80 PRO A C 1
ATOM 624 O O . PRO A 1 80 ? -14.598 -6.150 16.364 1.00 94.50 80 PRO A O 1
ATOM 627 N N . ILE A 1 81 ? -14.229 -8.007 15.146 1.00 94.62 81 ILE A N 1
ATOM 628 C CA . ILE A 1 81 ? -13.341 -7.366 14.176 1.00 94.62 81 ILE A CA 1
ATOM 629 C C . ILE A 1 81 ? -14.160 -6.915 12.970 1.00 94.62 81 ILE A C 1
ATOM 631 O O . ILE A 1 81 ? -14.868 -7.707 12.350 1.00 94.62 81 ILE A O 1
ATOM 635 N N . ASP A 1 82 ? -14.038 -5.635 12.628 1.00 95.38 82 ASP A N 1
ATOM 636 C CA . ASP A 1 82 ? -14.553 -5.070 11.384 1.00 95.38 82 ASP A CA 1
ATOM 637 C C . ASP A 1 82 ? -13.383 -4.833 10.422 1.00 95.38 82 ASP A C 1
ATOM 639 O O . ASP A 1 82 ? -12.635 -3.857 10.552 1.00 95.38 82 ASP A O 1
ATOM 643 N N . SER A 1 83 ? -13.242 -5.734 9.450 1.00 96.06 83 SER A N 1
ATOM 644 C CA . SER A 1 83 ? -12.230 -5.669 8.393 1.00 96.06 83 SER A CA 1
ATOM 645 C C . SER A 1 83 ? -12.696 -4.933 7.133 1.00 96.06 83 SER A C 1
ATOM 647 O O . SER A 1 83 ? -11.997 -4.958 6.124 1.00 96.06 83 SER A O 1
ATOM 649 N N . SER A 1 84 ? -13.878 -4.311 7.142 1.00 96.81 84 SER A N 1
ATOM 650 C CA . SER A 1 84 ? -14.434 -3.633 5.964 1.00 96.81 84 SER A CA 1
ATOM 651 C C . SER A 1 84 ? -13.809 -2.256 5.723 1.00 96.81 84 SER A C 1
ATOM 653 O O . SER A 1 84 ? -13.270 -1.623 6.633 1.00 96.81 84 SER A O 1
ATOM 655 N N . GLY A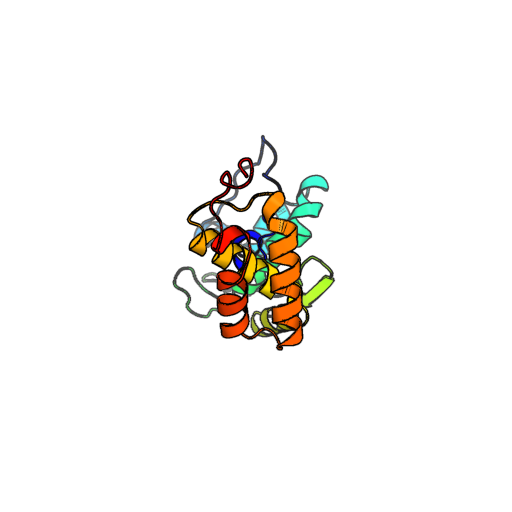 1 85 ? -13.900 -1.721 4.511 1.00 95.19 85 GLY A N 1
ATOM 656 C CA . GLY A 1 85 ? -13.376 -0.391 4.225 1.00 95.19 85 GLY A CA 1
ATOM 657 C C . GLY A 1 85 ? -13.549 0.055 2.782 1.00 95.19 85 GLY A C 1
ATOM 658 O O . GLY A 1 85 ? -14.306 -0.531 2.011 1.00 95.19 85 GLY A O 1
ATOM 659 N N . LYS A 1 86 ? -12.840 1.132 2.425 1.00 94.38 86 LYS A N 1
ATOM 660 C CA . LYS A 1 86 ? -12.779 1.671 1.061 1.00 94.38 86 LYS A CA 1
ATOM 661 C C . LYS A 1 86 ? -11.339 1.765 0.582 1.00 94.38 86 LYS A C 1
ATOM 663 O O . LYS A 1 86 ? -10.549 2.536 1.127 1.00 94.38 86 LYS A O 1
ATOM 668 N N . LEU A 1 87 ? -10.997 1.024 -0.466 1.00 91.81 87 LEU A N 1
ATOM 669 C CA . LEU A 1 87 ? -9.704 1.108 -1.131 1.00 91.81 87 LEU A CA 1
ATOM 670 C C . LEU A 1 87 ? -9.593 2.480 -1.809 1.00 91.81 87 LEU A C 1
ATOM 672 O O . 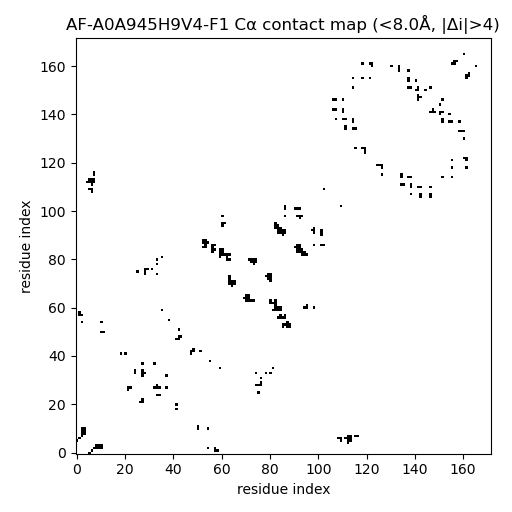LEU A 1 87 ? -10.360 2.805 -2.719 1.00 91.81 87 LEU A O 1
ATOM 676 N N . PHE A 1 88 ? -8.656 3.297 -1.323 1.00 85.88 88 PHE A N 1
ATOM 677 C CA . PHE A 1 88 ? -8.436 4.688 -1.745 1.00 85.88 88 PHE A CA 1
ATOM 678 C C . PHE A 1 88 ? -9.676 5.595 -1.677 1.00 85.88 88 PHE A C 1
ATOM 680 O O . PHE A 1 88 ? -9.755 6.578 -2.406 1.00 85.88 88 PHE A O 1
ATOM 687 N N . GLY A 1 89 ? -10.641 5.279 -0.808 1.00 84.25 89 GLY A N 1
ATOM 688 C CA . GLY A 1 89 ? -11.905 6.018 -0.715 1.00 84.25 89 GLY A CA 1
ATOM 689 C C . GLY A 1 89 ? -12.889 5.752 -1.864 1.00 84.25 89 GLY A C 1
ATOM 690 O O . GLY A 1 89 ? -13.958 6.355 -1.881 1.00 84.25 89 GLY A O 1
ATOM 691 N N . GLU A 1 90 ? -12.563 4.850 -2.794 1.00 85.88 90 GLU A N 1
ATOM 692 C CA . GLU A 1 90 ? -13.357 4.604 -4.003 1.00 85.88 90 GLU A CA 1
ATOM 693 C C . GLU A 1 90 ? -14.062 3.241 -3.985 1.00 85.88 90 GLU A C 1
ATOM 695 O O . GLU A 1 90 ? -15.280 3.189 -4.128 1.00 85.88 90 GLU A O 1
ATOM 700 N N . ALA A 1 91 ? -13.320 2.140 -3.818 1.00 91.19 91 ALA A N 1
ATOM 701 C CA . ALA A 1 91 ? -13.866 0.784 -3.939 1.00 91.19 91 ALA A CA 1
ATOM 702 C C . ALA A 1 91 ? -14.135 0.163 -2.562 1.00 91.19 91 ALA A C 1
ATOM 704 O O . ALA A 1 91 ? -13.216 0.020 -1.758 1.00 91.19 91 ALA A O 1
ATOM 705 N N . GLU A 1 92 ? -15.389 -0.187 -2.285 1.00 95.06 92 GLU A N 1
ATOM 706 C CA . GLU A 1 92 ? -15.797 -0.824 -1.029 1.00 95.06 92 GLU A CA 1
ATOM 707 C C . GLU A 1 92 ? -15.342 -2.285 -0.959 1.00 95.06 92 GLU A C 1
ATOM 709 O O . GLU A 1 92 ? -15.407 -3.016 -1.944 1.00 95.06 92 GLU A O 1
ATOM 714 N N . PHE A 1 93 ? -14.912 -2.718 0.224 1.00 96.69 93 PHE A N 1
ATOM 715 C CA . PHE A 1 93 ? -14.615 -4.114 0.528 1.00 96.69 93 PHE A CA 1
ATOM 716 C C . PHE A 1 93 ? -15.124 -4.466 1.925 1.00 96.69 93 PHE A C 1
ATOM 718 O O . PHE A 1 93 ? -15.174 -3.620 2.817 1.00 96.69 93 PHE A O 1
ATOM 725 N N . LYS A 1 94 ? -15.508 -5.728 2.117 1.00 96.75 94 LYS A N 1
ATOM 726 C CA . LYS A 1 94 ? -16.057 -6.235 3.386 1.00 96.75 94 LYS A CA 1
ATOM 727 C C . LYS A 1 94 ? -15.024 -6.993 4.232 1.00 96.75 94 LYS A C 1
ATOM 729 O O . LYS A 1 94 ? -15.139 -7.036 5.451 1.00 96.75 94 LYS A O 1
ATOM 734 N N . ASP A 1 95 ? -14.021 -7.573 3.584 1.00 95.44 95 ASP A N 1
ATOM 735 C CA . ASP A 1 95 ? -13.010 -8.448 4.174 1.00 95.44 95 ASP A CA 1
ATOM 736 C C . ASP A 1 95 ? -11.724 -8.444 3.330 1.00 95.44 95 ASP A C 1
ATOM 738 O O . ASP A 1 95 ? -11.625 -7.741 2.318 1.00 95.44 95 ASP A O 1
ATOM 742 N N . ILE A 1 96 ? -10.727 -9.226 3.756 1.00 95.31 96 ILE A N 1
ATOM 743 C CA . ILE A 1 96 ? -9.436 -9.338 3.070 1.00 95.31 96 ILE A CA 1
ATOM 744 C C . ILE A 1 96 ? -9.553 -9.915 1.652 1.00 95.31 96 ILE A C 1
ATOM 746 O O . ILE A 1 96 ? -8.762 -9.559 0.778 1.00 95.31 96 ILE A O 1
ATOM 750 N N . GLU A 1 97 ? -10.519 -10.798 1.397 1.00 95.88 97 GLU A N 1
ATOM 751 C CA . GLU A 1 97 ? -10.720 -11.385 0.070 1.00 95.88 97 GLU A CA 1
ATOM 752 C C . GLU A 1 97 ? -11.244 -10.322 -0.895 1.00 95.88 97 GLU A C 1
ATOM 754 O O . GLU A 1 97 ? -10.598 -10.046 -1.906 1.00 95.88 97 GLU A O 1
ATOM 759 N N . ALA A 1 98 ? -12.311 -9.618 -0.511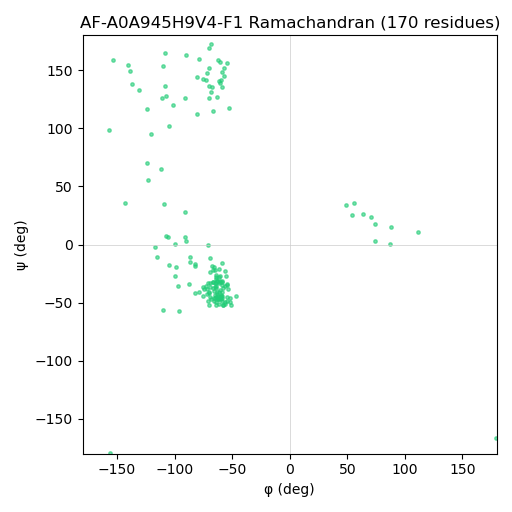 1.00 96.69 98 ALA A N 1
ATOM 760 C CA . ALA A 1 98 ? -12.850 -8.497 -1.276 1.00 96.69 98 ALA A CA 1
ATOM 761 C C . ALA A 1 98 ? -11.834 -7.352 -1.428 1.00 96.69 98 ALA A C 1
ATOM 763 O O . ALA A 1 98 ? -11.804 -6.678 -2.456 1.00 96.69 98 ALA A O 1
ATOM 764 N N . PHE A 1 99 ? -10.968 -7.133 -0.432 1.00 96.00 99 PHE A N 1
ATOM 765 C CA . PHE A 1 99 ? -9.875 -6.166 -0.537 1.00 96.00 99 PHE A CA 1
ATOM 766 C C . PHE A 1 99 ? -8.870 -6.561 -1.626 1.00 96.00 99 PHE A C 1
ATOM 768 O O . PHE A 1 99 ? -8.472 -5.720 -2.434 1.00 96.00 99 PHE A O 1
ATOM 775 N N . LYS A 1 100 ? -8.473 -7.838 -1.680 1.00 94.81 100 LYS A N 1
ATOM 776 C CA . LYS A 1 100 ? -7.592 -8.353 -2.738 1.00 94.81 100 LYS A CA 1
ATOM 777 C C . LYS A 1 100 ? -8.252 -8.242 -4.108 1.00 94.81 100 LYS A C 1
ATOM 779 O O . LYS A 1 100 ? -7.590 -7.800 -5.043 1.00 94.81 100 LYS A O 1
ATOM 784 N N . ASP A 1 101 ? -9.533 -8.576 -4.217 1.00 95.25 101 ASP A N 1
ATOM 785 C CA . ASP A 1 101 ? -10.280 -8.450 -5.470 1.00 95.25 101 ASP A CA 1
ATOM 786 C C . ASP A 1 101 ? -10.324 -6.990 -5.946 1.00 95.25 101 ASP A C 1
ATOM 788 O O . ASP A 1 101 ? -9.972 -6.707 -7.091 1.00 95.25 101 ASP A O 1
ATOM 792 N N . ALA A 1 102 ? -10.598 -6.036 -5.049 1.00 94.44 102 ALA A N 1
ATOM 793 C CA . ALA A 1 102 ? -10.586 -4.604 -5.364 1.00 94.44 102 ALA A CA 1
ATOM 794 C C . ALA A 1 102 ? -9.208 -4.098 -5.848 1.00 94.44 102 ALA A C 1
ATOM 796 O O . ALA A 1 102 ? -9.125 -3.177 -6.668 1.00 94.44 102 ALA A O 1
ATOM 797 N N . ILE A 1 103 ? -8.108 -4.692 -5.367 1.00 93.50 103 ILE A N 1
ATOM 798 C CA . ILE A 1 103 ? -6.757 -4.416 -5.883 1.00 93.50 103 ILE A CA 1
ATOM 799 C C . ILE A 1 103 ? -6.598 -4.975 -7.299 1.00 93.50 103 ILE A C 1
ATOM 801 O O . ILE A 1 103 ? -6.067 -4.290 -8.178 1.00 93.50 103 ILE A O 1
ATOM 805 N N . LEU A 1 104 ? -7.055 -6.207 -7.523 1.00 91.50 104 LEU A N 1
ATOM 806 C CA . LEU A 1 104 ? -6.943 -6.901 -8.805 1.00 91.50 104 LEU A CA 1
ATOM 807 C C . LEU A 1 104 ? -7.821 -6.285 -9.901 1.00 91.50 104 LEU A C 1
ATOM 809 O O . LEU A 1 104 ? -7.465 -6.388 -11.073 1.00 91.50 104 LEU A O 1
ATOM 813 N N . GLU A 1 105 ? -8.895 -5.579 -9.547 1.00 92.31 105 GLU A N 1
ATOM 814 C CA . GLU A 1 105 ? -9.687 -4.753 -10.472 1.00 92.31 105 GLU A CA 1
ATOM 815 C C . GLU A 1 105 ? -8.921 -3.527 -10.993 1.00 92.31 105 GLU A C 1
ATOM 817 O O . GLU A 1 105 ? -9.276 -2.944 -12.021 1.00 92.31 105 GLU A O 1
ATOM 822 N N . ARG A 1 106 ? -7.838 -3.130 -10.314 1.00 89.81 106 ARG A N 1
ATOM 823 C CA . ARG A 1 106 ? -6.997 -1.976 -10.669 1.00 89.81 106 ARG A CA 1
ATOM 824 C C . ARG A 1 106 ? -5.537 -2.400 -10.862 1.00 89.81 106 ARG A C 1
ATOM 826 O O . ARG A 1 106 ? -4.635 -1.820 -10.246 1.00 89.81 106 ARG A O 1
ATOM 833 N N . PRO A 1 107 ? -5.274 -3.371 -11.756 1.00 93.25 107 PRO A N 1
ATOM 834 C CA . PRO A 1 107 ? -3.979 -4.036 -11.851 1.00 93.25 107 PRO A CA 1
ATOM 835 C C . PRO A 1 107 ? -2.859 -3.079 -12.265 1.00 93.25 107 PRO A C 1
ATOM 837 O O . PRO A 1 107 ? -1.716 -3.272 -11.869 1.00 93.25 107 PRO A O 1
ATOM 840 N N . GLU A 1 108 ? -3.169 -2.009 -13.004 1.00 95.12 108 GLU A N 1
ATOM 841 C CA . GLU A 1 108 ? -2.174 -1.018 -13.422 1.00 95.12 108 GLU A CA 1
ATOM 842 C C . GLU A 1 108 ? -1.481 -0.340 -12.234 1.00 95.12 108 GLU A C 1
ATOM 844 O O . GLU A 1 108 ? -0.257 -0.216 -12.248 1.00 95.12 108 GLU A O 1
ATOM 849 N N . LYS A 1 109 ? -2.222 0.051 -11.184 1.00 93.00 109 LYS A N 1
ATOM 850 C CA . LYS A 1 109 ? -1.627 0.701 -10.001 1.00 93.00 109 LYS A CA 1
ATOM 851 C C . LYS A 1 109 ? -0.638 -0.233 -9.305 1.00 93.00 109 LYS A C 1
ATOM 853 O O . LYS A 1 109 ? 0.484 0.173 -9.012 1.00 93.00 109 LYS A O 1
ATOM 858 N N . PHE A 1 110 ? -1.040 -1.486 -9.098 1.00 94.69 110 PHE A N 1
ATOM 859 C CA . PHE A 1 110 ? -0.188 -2.508 -8.497 1.00 94.69 110 PHE A CA 1
ATOM 860 C C . PHE A 1 110 ? 1.033 -2.819 -9.375 1.00 94.69 110 PHE A C 1
ATOM 862 O O . PHE A 1 110 ? 2.167 -2.775 -8.904 1.00 94.69 110 PHE A O 1
ATOM 869 N N . MET A 1 111 ? 0.834 -3.073 -10.672 1.00 97.06 111 MET A N 1
ATOM 870 C CA . MET A 1 111 ? 1.926 -3.436 -11.580 1.00 97.06 111 MET A CA 1
ATOM 871 C C . MET A 1 111 ? 2.912 -2.289 -11.799 1.00 97.06 111 MET A C 1
ATOM 873 O O . MET A 1 111 ? 4.109 -2.543 -11.961 1.00 97.06 111 MET A O 1
ATOM 877 N N . ARG A 1 112 ? 2.447 -1.036 -11.775 1.00 97.44 112 ARG A N 1
ATOM 878 C CA . ARG A 1 112 ? 3.314 0.144 -11.814 1.00 97.44 112 ARG A CA 1
ATOM 879 C C . ARG A 1 112 ? 4.203 0.204 -10.573 1.00 97.44 112 ARG A C 1
ATOM 881 O O . ARG A 1 112 ? 5.420 0.264 -10.727 1.00 97.44 112 ARG A O 1
ATOM 888 N N . ALA A 1 113 ? 3.618 0.103 -9.379 1.00 97.00 113 ALA A N 1
ATOM 889 C CA . ALA A 1 113 ? 4.355 0.096 -8.114 1.00 97.00 113 ALA A CA 1
ATOM 890 C C . ALA A 1 113 ? 5.368 -1.057 -8.042 1.00 97.00 113 ALA A C 1
ATOM 892 O O . ALA A 1 113 ? 6.543 -0.859 -7.733 1.00 97.00 113 ALA A O 1
ATOM 893 N N . PHE A 1 114 ? 4.940 -2.260 -8.426 1.00 97.19 114 PHE A N 1
ATOM 894 C CA . PHE A 1 114 ? 5.806 -3.431 -8.502 1.00 97.19 114 PHE A CA 1
ATOM 895 C C . PHE A 1 114 ? 6.984 -3.219 -9.468 1.00 97.19 114 PHE A C 1
ATOM 897 O O . PHE A 1 114 ? 8.130 -3.526 -9.137 1.00 97.19 114 PHE A O 1
ATOM 904 N N . SER A 1 115 ? 6.718 -2.647 -10.647 1.00 98.19 115 SER A N 1
ATOM 905 C CA . SER A 1 115 ? 7.754 -2.323 -11.637 1.00 98.19 115 SER A CA 1
ATOM 906 C C . SER A 1 115 ? 8.732 -1.264 -11.123 1.00 98.19 115 SER A C 1
ATOM 908 O O . SER A 1 115 ? 9.926 -1.364 -11.392 1.00 98.19 115 SER A O 1
ATOM 910 N N . GLU A 1 116 ? 8.255 -0.270 -10.370 1.00 98.00 116 GLU A N 1
ATOM 911 C CA . GLU A 1 116 ? 9.089 0.759 -9.741 1.00 98.00 116 GLU A CA 1
ATOM 912 C C . GLU A 1 116 ? 10.016 0.161 -8.674 1.00 98.00 116 GLU A C 1
ATOM 914 O O . GLU A 1 116 ? 11.229 0.383 -8.723 1.00 98.00 116 GLU A O 1
ATOM 919 N N . HIS A 1 117 ? 9.489 -0.662 -7.762 1.00 97.94 117 HIS A N 1
ATOM 920 C CA . HIS A 1 117 ? 10.303 -1.344 -6.752 1.00 97.94 117 HIS A CA 1
ATOM 921 C C . HIS A 1 117 ? 11.357 -2.256 -7.386 1.00 97.94 117 HIS A C 1
ATOM 923 O O . HIS A 1 117 ? 12.529 -2.203 -7.006 1.00 97.94 117 HIS A O 1
ATOM 929 N N . LEU A 1 118 ? 10.967 -3.056 -8.382 1.00 98.06 118 LEU A N 1
ATOM 930 C CA . LEU A 1 118 ? 11.889 -3.980 -9.035 1.00 98.06 118 LEU A CA 1
ATOM 931 C C . LEU A 1 118 ? 12.948 -3.249 -9.869 1.00 98.06 118 LEU A C 1
ATOM 933 O O . LEU A 1 118 ? 14.104 -3.670 -9.883 1.00 98.06 118 LEU A O 1
ATOM 937 N N . LEU A 1 119 ? 12.594 -2.140 -10.527 1.00 97.75 119 LEU A N 1
ATOM 938 C CA . LEU A 1 119 ? 13.567 -1.313 -11.239 1.00 97.75 119 LEU A CA 1
ATOM 939 C C . LEU A 1 119 ? 14.552 -0.667 -10.258 1.00 97.75 119 LEU A C 1
ATOM 941 O O . LEU A 1 119 ? 15.753 -0.741 -10.486 1.00 97.75 119 LEU A O 1
ATOM 945 N N . SER A 1 120 ? 14.068 -0.087 -9.157 1.00 97.38 120 SER A N 1
ATOM 946 C CA . SER A 1 120 ? 14.915 0.482 -8.097 1.00 97.38 120 SER A CA 1
ATOM 947 C C . SER A 1 120 ? 15.929 -0.546 -7.579 1.00 97.38 120 SER A C 1
ATOM 949 O O . SER A 1 120 ? 17.138 -0.297 -7.567 1.00 97.38 120 SER A O 1
ATOM 951 N N . TYR A 1 121 ? 15.446 -1.753 -7.263 1.00 97.19 121 TYR A N 1
ATOM 952 C CA . TYR A 1 121 ? 16.284 -2.877 -6.852 1.00 97.19 121 TYR A CA 1
ATOM 953 C C . TYR A 1 121 ? 17.327 -3.246 -7.918 1.00 97.19 121 TYR A C 1
ATOM 955 O O . TYR A 1 121 ? 18.513 -3.345 -7.611 1.00 97.19 121 TYR A O 1
ATOM 963 N N . ALA A 1 122 ? 16.911 -3.386 -9.180 1.00 97.25 122 ALA A N 1
ATOM 964 C CA . ALA A 1 122 ? 17.795 -3.754 -10.287 1.00 97.25 122 ALA A CA 1
ATOM 965 C C . ALA A 1 122 ? 18.881 -2.703 -10.577 1.00 97.25 122 ALA A C 1
ATOM 967 O O . ALA A 1 122 ? 19.965 -3.051 -11.044 1.00 97.25 122 ALA A O 1
ATOM 968 N N . LEU A 1 123 ? 18.599 -1.426 -10.312 1.00 96.00 123 LEU A N 1
ATOM 969 C CA . LEU A 1 123 ? 19.554 -0.329 -10.478 1.00 96.00 123 LEU A CA 1
ATOM 970 C C . LEU A 1 123 ? 20.442 -0.112 -9.244 1.00 96.00 123 LEU A C 1
ATOM 972 O O . LEU A 1 123 ? 21.438 0.606 -9.347 1.00 96.00 123 LEU A O 1
ATOM 976 N N . GLY A 1 124 ? 20.077 -0.676 -8.087 1.00 96.50 124 GLY A N 1
ATOM 977 C CA . GLY A 1 124 ? 20.764 -0.445 -6.814 1.00 96.50 124 GLY A CA 1
ATOM 978 C C . GLY A 1 124 ? 20.689 1.007 -6.331 1.00 96.50 124 GLY A C 1
ATOM 979 O O . GLY A 1 124 ? 21.599 1.472 -5.646 1.00 96.50 124 GLY A O 1
ATOM 980 N N . ARG A 1 125 ? 19.647 1.748 -6.728 1.00 95.31 125 ARG A N 1
ATOM 981 C CA . ARG A 1 125 ? 19.439 3.159 -6.363 1.00 95.31 125 ARG A CA 1
ATOM 982 C C . ARG A 1 125 ? 17.964 3.533 -6.383 1.00 95.31 125 ARG A C 1
ATOM 984 O O . ARG A 1 125 ? 17.188 2.953 -7.134 1.00 95.31 125 ARG A O 1
ATOM 991 N N . GLU A 1 126 ? 17.626 4.604 -5.673 1.00 94.94 126 GLU A N 1
ATOM 992 C CA . GLU A 1 126 ? 16.319 5.244 -5.805 1.00 94.94 126 GLU A CA 1
ATOM 993 C C . GLU A 1 126 ? 16.054 5.716 -7.242 1.00 94.94 126 GLU A C 1
ATOM 995 O O . GLU A 1 126 ? 16.964 6.110 -7.991 1.00 94.94 126 GLU A O 1
ATOM 1000 N N . LEU A 1 127 ? 14.776 5.679 -7.617 1.00 94.94 127 LEU A N 1
ATOM 1001 C CA . LEU A 1 127 ? 14.294 6.165 -8.901 1.00 94.94 127 LEU A CA 1
ATOM 1002 C C . LEU A 1 127 ? 14.264 7.692 -8.920 1.00 94.94 127 LEU A C 1
ATOM 1004 O O . LEU A 1 127 ? 13.912 8.348 -7.944 1.00 94.94 127 LEU A O 1
ATOM 1008 N N . LYS A 1 128 ? 14.613 8.260 -10.069 1.00 94.62 128 LYS A N 1
ATOM 1009 C CA . LYS A 1 128 ? 14.606 9.700 -10.328 1.00 94.62 128 LYS A CA 1
ATOM 1010 C C . LYS A 1 128 ? 13.468 10.048 -11.275 1.00 94.62 128 LYS A C 1
ATOM 1012 O O . LYS A 1 128 ? 12.967 9.201 -12.011 1.00 94.62 128 LYS A O 1
ATOM 1017 N N . ILE A 1 129 ? 13.138 11.335 -11.361 1.00 94.06 129 ILE A N 1
ATOM 1018 C CA . ILE A 1 129 ? 12.151 11.851 -12.326 1.00 94.06 129 ILE A CA 1
ATOM 1019 C C . ILE A 1 129 ? 12.505 11.435 -13.767 1.00 94.06 129 ILE A C 1
ATOM 1021 O O . ILE A 1 129 ? 11.620 11.122 -14.561 1.00 94.06 129 ILE A O 1
ATOM 1025 N N . THR A 1 130 ? 13.796 11.345 -14.094 1.00 94.25 130 THR A N 1
ATOM 1026 C CA . THR A 1 130 ? 14.291 10.900 -15.406 1.00 94.25 130 THR A CA 1
ATOM 1027 C C . THR A 1 130 ? 13.979 9.436 -15.733 1.00 94.25 130 THR A C 1
ATOM 1029 O O . THR A 1 130 ? 14.009 9.065 -16.903 1.00 94.25 130 THR A O 1
ATOM 1032 N N . ASP A 1 131 ? 13.669 8.599 -14.739 1.00 96.06 131 ASP A N 1
ATOM 1033 C CA . ASP A 1 131 ? 13.303 7.193 -14.951 1.00 96.06 131 ASP A CA 1
ATOM 1034 C C . ASP A 1 131 ? 11.820 7.033 -15.340 1.00 96.06 131 ASP A C 1
ATOM 1036 O O . ASP A 1 131 ? 11.441 6.006 -15.912 1.00 96.06 131 ASP A O 1
ATOM 1040 N N . LYS A 1 132 ? 10.984 8.061 -15.105 1.00 96.00 132 LYS A N 1
ATOM 1041 C CA . LYS A 1 132 ? 9.531 8.035 -15.348 1.00 96.00 132 LYS A CA 1
ATOM 1042 C C . LYS A 1 132 ? 9.144 7.575 -16.762 1.00 96.00 132 LYS A C 1
ATOM 1044 O O . LYS A 1 132 ? 8.326 6.663 -16.859 1.00 96.00 132 LYS A O 1
ATOM 1049 N N . PRO A 1 133 ? 9.767 8.060 -17.856 1.00 97.44 133 PRO A N 1
ATOM 1050 C CA . PRO A 1 133 ? 9.437 7.571 -19.197 1.00 97.44 133 PRO A CA 1
ATOM 1051 C C . PRO A 1 133 ? 9.690 6.067 -19.386 1.00 97.44 133 PRO A C 1
ATOM 1053 O O . PRO A 1 133 ? 8.969 5.404 -20.136 1.00 97.44 133 PRO A O 1
ATOM 1056 N N . SER A 1 134 ? 10.704 5.511 -18.709 1.00 97.38 134 SER A N 1
ATOM 1057 C CA . SER A 1 134 ? 10.985 4.070 -18.752 1.00 97.38 134 SER A CA 1
ATOM 1058 C C . SER A 1 134 ? 9.938 3.284 -17.970 1.00 97.38 134 SER A C 1
ATOM 1060 O O . SER A 1 134 ? 9.440 2.285 -18.482 1.00 97.38 134 SER A O 1
ATOM 1062 N N . ILE A 1 135 ? 9.543 3.765 -16.790 1.00 97.94 135 ILE A N 1
ATOM 1063 C CA . ILE A 1 135 ? 8.477 3.166 -15.970 1.00 97.94 135 ILE A CA 1
ATOM 1064 C C . ILE A 1 135 ? 7.142 3.172 -16.723 1.00 97.94 135 ILE A C 1
ATOM 1066 O O . ILE A 1 135 ? 6.474 2.140 -16.790 1.00 97.94 135 ILE A O 1
ATOM 1070 N N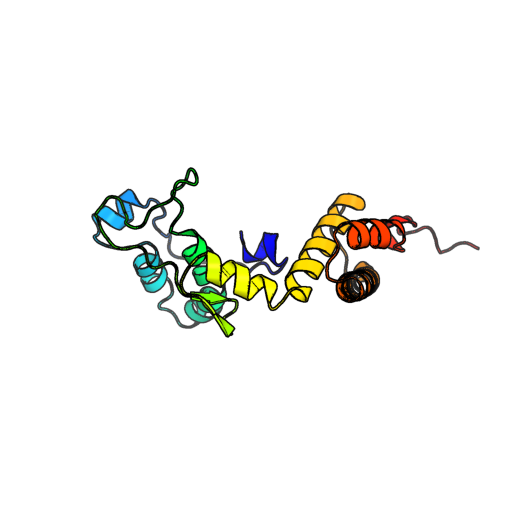 . ASP A 1 136 ? 6.781 4.284 -17.365 1.00 98.19 136 ASP A N 1
ATOM 1071 C CA . ASP A 1 136 ? 5.541 4.402 -18.142 1.00 98.19 136 ASP A CA 1
ATOM 1072 C C . ASP A 1 136 ? 5.545 3.457 -19.357 1.00 98.19 136 ASP A C 1
ATOM 1074 O O . ASP A 1 136 ? 4.506 2.940 -19.775 1.00 98.19 136 ASP A O 1
ATOM 1078 N N . LYS A 1 137 ? 6.716 3.206 -19.958 1.00 98.31 137 LYS A N 1
ATOM 1079 C CA . LYS A 1 137 ? 6.871 2.217 -21.035 1.00 98.31 137 LYS A CA 1
ATOM 1080 C C . LYS A 1 137 ? 6.741 0.784 -20.512 1.00 98.31 137 LYS A C 1
ATOM 1082 O O . LYS A 1 137 ? 5.996 0.010 -21.112 1.00 98.31 137 LYS A O 1
ATOM 1087 N N . ILE A 1 138 ? 7.439 0.450 -19.426 1.00 98.38 138 ILE A N 1
ATOM 1088 C CA . ILE A 1 138 ? 7.392 -0.873 -18.785 1.00 98.38 138 ILE A CA 1
ATOM 1089 C C . ILE A 1 138 ? 5.948 -1.191 -18.388 1.00 98.38 138 ILE A C 1
ATOM 1091 O O . ILE A 1 138 ? 5.410 -2.202 -18.827 1.00 98.38 138 ILE A O 1
ATOM 1095 N N . THR A 1 139 ? 5.289 -0.284 -17.663 1.00 98.19 139 THR A N 1
ATOM 1096 C CA . THR A 1 139 ? 3.906 -0.449 -17.190 1.00 98.19 139 THR A CA 1
ATOM 1097 C C . THR A 1 139 ? 2.954 -0.723 -18.352 1.00 98.19 139 THR A C 1
ATOM 1099 O O . THR A 1 139 ? 2.240 -1.721 -18.335 1.00 98.19 139 THR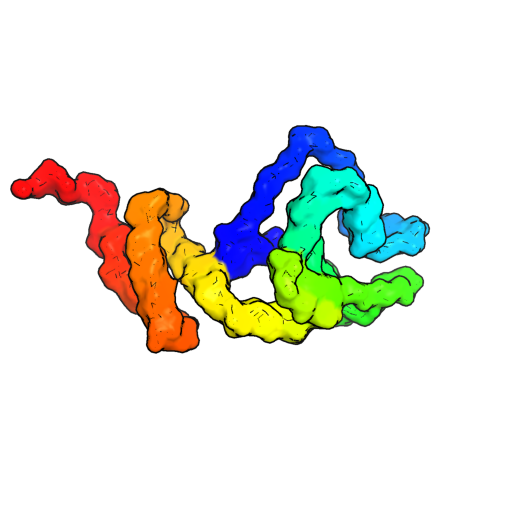 A O 1
ATOM 1102 N N . ARG A 1 140 ? 3.005 0.074 -19.431 1.00 98.38 140 ARG A N 1
ATOM 1103 C CA . ARG A 1 140 ? 2.167 -0.162 -20.622 1.00 98.38 140 ARG A CA 1
ATOM 1104 C C . ARG A 1 140 ? 2.392 -1.535 -21.254 1.00 98.38 140 ARG A C 1
ATOM 1106 O O . ARG A 1 140 ? 1.433 -2.171 -21.681 1.00 98.38 140 ARG A O 1
ATOM 1113 N N . ARG A 1 141 ? 3.643 -2.000 -21.339 1.00 98.31 141 ARG A N 1
ATOM 1114 C CA . ARG A 1 141 ? 3.970 -3.320 -21.907 1.00 98.31 141 ARG A CA 1
ATOM 1115 C C . ARG A 1 141 ? 3.512 -4.463 -21.014 1.00 98.31 141 ARG A C 1
ATOM 1117 O O . ARG A 1 141 ? 2.960 -5.431 -21.519 1.00 98.31 141 ARG A O 1
ATOM 1124 N N . VAL A 1 142 ? 3.694 -4.318 -19.710 1.00 98.19 142 VAL A N 1
ATOM 1125 C CA . VAL A 1 142 ? 3.234 -5.271 -18.700 1.00 98.19 142 VAL A CA 1
ATOM 1126 C C . VAL A 1 142 ? 1.712 -5.391 -18.725 1.00 98.19 142 VAL A C 1
ATOM 1128 O O . VAL A 1 142 ? 1.195 -6.504 -18.737 1.00 98.19 142 VAL A O 1
ATOM 1131 N N . MET A 1 143 ? 0.991 -4.272 -18.817 1.00 97.94 143 MET A N 1
ATOM 1132 C CA . MET A 1 143 ? -0.470 -4.283 -18.917 1.00 97.94 143 MET A CA 1
ATOM 1133 C C . MET A 1 143 ? -0.970 -4.897 -20.228 1.00 97.94 143 MET A C 1
ATOM 1135 O O . MET A 1 143 ? -1.945 -5.643 -20.213 1.00 97.94 143 MET A O 1
ATOM 1139 N N . ALA A 1 144 ? -0.278 -4.652 -21.345 1.00 98.00 144 ALA A N 1
ATOM 1140 C CA . ALA A 1 144 ? -0.590 -5.290 -22.625 1.00 98.00 144 ALA A CA 1
ATOM 1141 C C . ALA A 1 144 ? -0.363 -6.816 -22.620 1.00 98.00 144 ALA A C 1
ATOM 1143 O O . ALA A 1 144 ? -0.958 -7.512 -23.434 1.00 98.00 144 ALA A O 1
ATOM 1144 N N . ASP A 1 145 ? 0.469 -7.330 -21.709 1.00 97.81 145 ASP A N 1
ATOM 1145 C CA . ASP A 1 145 ? 0.702 -8.765 -21.489 1.00 97.81 145 ASP A CA 1
ATOM 1146 C C . ASP A 1 145 ? 0.091 -9.251 -20.159 1.00 97.81 145 ASP A C 1
ATOM 1148 O O . ASP A 1 145 ? 0.646 -10.102 -19.459 1.00 97.81 145 ASP A O 1
ATOM 1152 N N . HIS A 1 146 ? -1.059 -8.682 -19.786 1.00 95.56 146 HIS A N 1
ATOM 1153 C CA . HIS A 1 146 ? -1.886 -9.134 -18.662 1.00 95.56 146 HIS A CA 1
ATOM 1154 C C . HIS A 1 146 ? -1.156 -9.204 -17.306 1.00 95.56 146 HIS A C 1
ATOM 1156 O O . HIS A 1 146 ? -1.407 -10.100 -16.503 1.00 95.56 146 HIS A O 1
ATOM 1162 N N . GLY A 1 147 ? -0.235 -8.276 -17.034 1.00 95.31 147 GLY A N 1
ATOM 1163 C CA . GLY A 1 147 ? 0.440 -8.182 -15.735 1.00 95.31 147 GLY A CA 1
ATOM 1164 C C . GLY A 1 147 ? 1.498 -9.264 -15.490 1.00 95.31 147 GLY A C 1
ATOM 1165 O O . GLY A 1 147 ? 1.888 -9.502 -14.348 1.00 95.31 147 GLY A O 1
ATOM 1166 N N . ARG A 1 148 ? 1.981 -9.944 -16.535 1.00 96.62 148 ARG A N 1
ATOM 1167 C CA . ARG A 1 148 ? 2.922 -11.058 -16.378 1.00 96.62 148 ARG A CA 1
ATOM 1168 C C . ARG A 1 148 ? 4.250 -10.621 -15.752 1.00 96.62 148 ARG A C 1
ATOM 1170 O O . ARG A 1 148 ? 4.955 -9.765 -16.288 1.00 96.62 148 ARG A O 1
ATOM 1177 N N . PHE A 1 149 ? 4.658 -11.305 -14.681 1.00 96.50 149 PHE A N 1
ATOM 1178 C CA . PHE A 1 149 ? 5.923 -11.046 -13.982 1.00 96.50 149 PHE A CA 1
ATOM 1179 C C . PHE A 1 149 ? 7.151 -11.101 -14.906 1.00 96.50 149 PHE A C 1
ATOM 1181 O O . PHE A 1 149 ? 7.987 -10.199 -14.882 1.00 96.50 149 PHE A O 1
ATOM 1188 N N . SER A 1 150 ? 7.246 -12.116 -15.773 1.00 98.00 150 SER A N 1
ATOM 1189 C CA . SER A 1 150 ? 8.375 -12.244 -16.706 1.00 98.00 150 SER A CA 1
ATOM 1190 C C . SER A 1 150 ? 8.510 -11.034 -17.633 1.00 98.00 150 SER A C 1
ATOM 1192 O O . SER A 1 150 ? 9.620 -10.667 -18.009 1.00 98.00 150 SER A O 1
ATOM 1194 N N . THR A 1 151 ? 7.396 -10.387 -17.975 1.00 98.50 151 THR A N 1
ATOM 1195 C CA . THR A 1 151 ? 7.385 -9.200 -18.835 1.00 98.50 151 THR A CA 1
ATOM 1196 C C . THR A 1 151 ? 7.918 -7.980 -18.100 1.00 98.50 151 THR A C 1
ATOM 1198 O O . THR A 1 151 ? 8.675 -7.216 -18.693 1.00 98.50 151 THR A O 1
ATOM 1201 N N . VAL A 1 152 ? 7.653 -7.854 -16.795 1.00 98.44 152 VAL A N 1
ATOM 1202 C CA . VAL A 1 152 ? 8.292 -6.830 -15.950 1.00 98.44 152 VAL A CA 1
ATOM 1203 C C . VAL A 1 152 ? 9.814 -6.989 -15.996 1.00 98.44 152 VAL A C 1
ATOM 1205 O O . VAL A 1 152 ? 10.527 -6.039 -16.319 1.00 98.44 152 VAL A O 1
ATOM 1208 N N . VAL A 1 153 ? 10.316 -8.203 -15.744 1.00 98.50 153 VAL A N 1
ATOM 1209 C CA . VAL A 1 153 ? 11.760 -8.496 -15.719 1.00 98.50 153 VAL A CA 1
ATOM 1210 C C . VAL A 1 153 ? 12.415 -8.190 -17.070 1.00 98.50 153 VAL A C 1
ATOM 1212 O O . VAL A 1 153 ? 13.447 -7.518 -17.128 1.00 98.50 153 VAL A O 1
ATOM 1215 N N . VAL A 1 154 ? 11.808 -8.646 -18.169 1.00 98.50 154 VAL A N 1
ATOM 1216 C CA . VAL A 1 154 ? 12.333 -8.434 -19.527 1.00 98.50 154 VAL A CA 1
ATOM 1217 C C . VAL A 1 154 ? 12.338 -6.952 -19.906 1.00 98.50 154 VAL A C 1
ATOM 1219 O O . VAL A 1 154 ? 13.323 -6.475 -20.474 1.00 98.50 154 VAL A O 1
ATOM 1222 N N . GLU A 1 155 ? 11.271 -6.211 -19.607 1.00 98.56 155 GLU A N 1
ATOM 1223 C CA . GLU A 1 155 ? 11.192 -4.788 -19.946 1.00 98.56 155 GLU A CA 1
ATOM 1224 C C . GLU A 1 155 ? 12.138 -3.939 -19.086 1.00 98.56 155 GLU A C 1
ATOM 1226 O O . GLU A 1 155 ? 12.740 -2.998 -19.610 1.00 98.56 155 GLU A O 1
ATOM 1231 N N . ILE A 1 156 ? 12.371 -4.313 -17.822 1.00 98.25 156 ILE A N 1
ATOM 1232 C CA . ILE A 1 156 ? 13.424 -3.716 -16.986 1.00 98.25 156 ILE A CA 1
ATOM 1233 C C . ILE A 1 156 ? 14.800 -3.956 -17.609 1.00 98.25 156 ILE A C 1
ATOM 1235 O O . ILE A 1 156 ? 15.527 -2.990 -17.845 1.00 98.25 156 ILE A O 1
ATOM 1239 N N . ALA A 1 157 ? 15.138 -5.201 -17.961 1.00 98.06 157 ALA A N 1
ATOM 1240 C CA . ALA A 1 157 ? 16.436 -5.537 -18.555 1.00 98.06 157 ALA A CA 1
ATOM 1241 C C . ALA A 1 157 ? 16.684 -4.829 -19.904 1.00 98.06 157 ALA A C 1
ATOM 1243 O O . ALA A 1 157 ? 17.824 -4.549 -20.282 1.00 98.06 157 ALA A O 1
ATOM 1244 N N . LYS A 1 158 ? 15.614 -4.509 -20.642 1.00 97.19 158 LYS A N 1
ATOM 1245 C CA . LYS A 1 158 ? 15.666 -3.759 -21.908 1.00 97.19 158 LYS A CA 1
ATOM 1246 C C . LYS A 1 158 ? 15.631 -2.239 -21.731 1.00 97.19 158 LYS A C 1
ATOM 1248 O O . LYS A 1 158 ? 15.830 -1.526 -22.720 1.00 97.19 158 LYS A O 1
ATOM 1253 N N . SER A 1 159 ? 15.351 -1.740 -20.530 1.00 97.31 159 SER A N 1
ATOM 1254 C CA . SER A 1 159 ? 15.149 -0.315 -20.270 1.00 97.31 159 SER A CA 1
ATOM 1255 C C . SER A 1 159 ? 16.448 0.489 -20.390 1.00 97.31 159 SER A C 1
ATOM 1257 O O . SER A 1 159 ? 17.547 -0.016 -20.152 1.00 97.31 159 SER A O 1
ATOM 1259 N N . ILE A 1 160 ? 16.321 1.768 -20.753 1.00 95.69 160 ILE A N 1
ATOM 1260 C CA . ILE A 1 160 ? 17.456 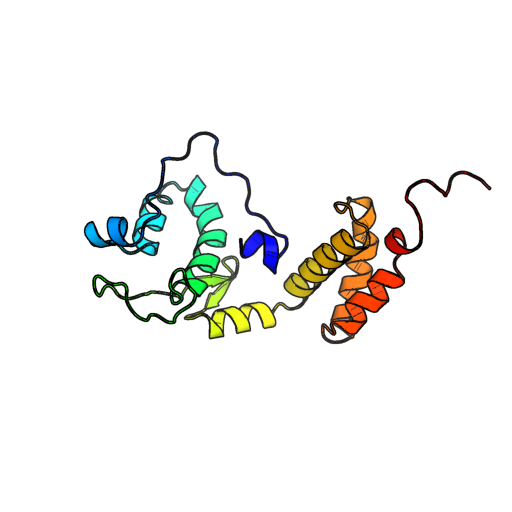2.697 -20.826 1.00 95.69 160 ILE A CA 1
ATOM 1261 C C . ILE A 1 160 ? 18.213 2.792 -19.489 1.00 95.69 160 ILE A C 1
ATOM 1263 O O . ILE A 1 160 ? 19.430 2.609 -19.522 1.00 95.69 160 ILE A O 1
ATOM 1267 N N . PRO A 1 161 ? 17.560 3.031 -18.329 1.00 94.81 161 PRO A N 1
ATOM 1268 C CA . PRO A 1 161 ? 18.286 3.198 -17.071 1.00 94.81 161 PRO A CA 1
ATOM 1269 C C . PRO A 1 161 ? 19.039 1.938 -16.633 1.00 94.81 161 PRO A C 1
ATOM 1271 O O . PRO A 1 161 ? 20.047 2.062 -15.947 1.00 94.81 161 PRO A O 1
ATOM 1274 N N . PHE A 1 162 ? 18.590 0.744 -17.039 1.00 95.75 162 PHE A N 1
ATOM 1275 C CA . PHE A 1 162 ? 19.291 -0.507 -16.743 1.00 95.75 162 PHE A CA 1
ATOM 1276 C C . PHE A 1 162 ? 20.488 -0.741 -17.671 1.00 95.75 162 PHE A C 1
ATOM 1278 O O . PHE A 1 162 ? 21.548 -1.186 -17.240 1.00 95.75 162 PHE A O 1
ATOM 1285 N N . ARG A 1 163 ? 20.335 -0.435 -18.964 1.00 95.44 163 ARG A N 1
ATOM 1286 C CA . ARG A 1 163 ? 21.359 -0.717 -19.982 1.00 95.44 163 ARG A CA 1
ATOM 1287 C C . ARG A 1 163 ? 22.474 0.319 -20.053 1.00 95.44 163 ARG A C 1
ATOM 1289 O O . ARG A 1 163 ? 23.517 0.035 -20.637 1.00 95.44 163 ARG A O 1
ATOM 1296 N N . HIS A 1 164 ? 22.253 1.512 -19.511 1.00 89.56 164 HIS A N 1
ATOM 1297 C CA . HIS A 1 164 ? 23.184 2.626 -19.623 1.00 89.56 164 HIS A CA 1
ATOM 1298 C C . HIS A 1 164 ? 23.448 3.247 -18.256 1.00 89.56 164 HIS A C 1
ATOM 1300 O O . HIS A 1 164 ? 22.526 3.573 -17.510 1.00 89.56 164 HIS A O 1
ATOM 1306 N N . LYS A 1 165 ? 24.726 3.476 -17.943 1.00 69.50 165 LYS A N 1
ATOM 1307 C CA . LYS A 1 165 ? 25.108 4.233 -16.754 1.00 69.50 165 LYS A CA 1
ATOM 1308 C C . LYS A 1 165 ? 24.732 5.701 -16.965 1.00 69.50 165 LYS A C 1
ATOM 1310 O O . LYS A 1 165 ? 25.139 6.314 -17.951 1.00 69.50 165 LYS A O 1
ATOM 1315 N N . THR A 1 166 ? 23.973 6.271 -16.033 1.00 64.38 166 THR A N 1
ATOM 1316 C CA . THR A 1 166 ? 23.694 7.715 -16.000 1.00 64.38 166 THR A CA 1
ATOM 1317 C C . THR A 1 166 ? 25.026 8.483 -16.050 1.00 64.38 166 THR A C 1
ATOM 1319 O O . THR A 1 166 ? 25.849 8.303 -15.154 1.00 64.38 166 THR A O 1
ATOM 1322 N N . GLY A 1 167 ? 25.257 9.284 -17.101 1.00 54.97 167 GLY A N 1
ATOM 1323 C CA . GLY A 1 167 ? 26.474 10.101 -17.274 1.00 54.97 167 GLY A CA 1
ATOM 1324 C C . GLY A 1 167 ? 27.452 9.703 -18.395 1.00 54.97 167 GLY A C 1
ATOM 1325 O O . GLY A 1 167 ? 28.551 10.241 -18.420 1.00 54.97 167 GLY A O 1
ATOM 1326 N N . GLN A 1 168 ? 27.108 8.790 -19.317 1.00 49.75 168 GLN A N 1
ATOM 1327 C CA . GLN A 1 168 ? 27.990 8.419 -20.449 1.00 49.75 168 GLN A CA 1
ATOM 1328 C C . GLN A 1 168 ? 27.586 8.952 -21.840 1.00 49.75 168 GLN A C 1
ATOM 1330 O O . GLN A 1 168 ? 28.261 8.638 -22.814 1.00 49.75 168 GLN A O 1
ATOM 1335 N N . ASN A 1 169 ? 26.564 9.805 -21.950 1.00 44.59 169 ASN A N 1
ATOM 1336 C CA . ASN A 1 169 ? 26.191 10.444 -23.221 1.00 44.59 169 ASN A CA 1
ATOM 1337 C C . ASN A 1 169 ? 26.463 11.960 -23.203 1.00 44.59 169 ASN A C 1
ATOM 1339 O O . ASN A 1 169 ? 25.528 12.740 -23.290 1.00 44.59 169 ASN A O 1
ATOM 1343 N N . GLU A 1 170 ? 27.736 12.359 -23.102 1.00 45.94 170 GLU A N 1
ATOM 1344 C CA . GLU A 1 170 ? 28.236 13.683 -23.544 1.00 45.94 170 GLU A CA 1
ATOM 1345 C C . GLU A 1 170 ? 29.648 13.585 -24.160 1.00 45.94 170 GLU A C 1
ATOM 1347 O O . GLU A 1 170 ? 30.503 14.455 -24.015 1.00 45.94 170 GLU A O 1
ATOM 1352 N N . SER A 1 171 ? 29.937 12.497 -24.870 1.00 42.53 171 SER A N 1
ATOM 1353 C CA . SER A 1 171 ? 31.058 12.487 -25.812 1.00 42.53 171 SER A CA 1
ATOM 1354 C C . SER A 1 171 ? 30.851 11.416 -26.862 1.00 42.53 171 SER A C 1
ATOM 1356 O O . SER A 1 171 ? 31.121 10.238 -26.623 1.00 42.53 171 SER A O 1
ATOM 1358 N N . LYS A 1 172 ? 30.364 11.853 -28.019 1.00 35.44 172 LYS A N 1
ATOM 1359 C CA . LYS A 1 172 ? 30.976 11.615 -29.327 1.00 35.44 172 LYS A CA 1
ATOM 1360 C C . LYS A 1 172 ? 30.353 12.551 -30.349 1.00 35.44 172 LYS A C 1
ATOM 1362 O O . LYS A 1 172 ? 29.115 12.708 -30.301 1.00 35.44 172 LYS A O 1
#

Sequence (172 aa):
WVATTIFNDPPPPPPDVVPEIEADDAIIEAKGLTIRERLKQHATDQTCASCHARIDPLGFALESFDPIGRWREKYTSGLPIDSSGKLFGEAEFKDIEAFKDAILERPEKFMRAFSEHLLSYALGRELKITDKPSIDKITRRVMADHGRFSTVVVEIAKSIPFRHKTGQNESK

Solvent-accessible surface area (backbone atoms only — not comparable to full-atom values): 10193 Å² total; per-residue (Å²): 105,63,47,42,73,54,46,60,50,61,75,80,81,77,68,97,80,66,83,88,74,92,80,54,64,70,65,42,37,74,70,75,41,52,72,67,56,55,48,51,67,69,34,65,50,71,77,49,32,65,55,43,52,49,49,50,29,68,53,27,32,50,60,40,37,47,101,87,66,49,83,43,69,46,48,97,85,65,49,76,65,74,24,41,38,29,58,75,64,71,47,75,26,67,33,52,68,44,43,51,49,60,47,63,78,42,47,66,55,40,49,38,25,50,47,50,55,53,45,24,60,76,64,74,44,84,80,53,81,85,46,47,70,52,51,58,50,39,36,53,54,20,57,75,55,76,62,37,66,69,48,46,55,53,40,45,68,70,25,65,78,66,69,41,71,91,87,70,89,87,77,133